Protein AF-A0A6J7ZE49-F1 (afdb_monomer_lite)

Radius of gyration: 30.43 Å; chains: 1; bounding box: 72×22×77 Å

Secondary structure (DSSP, 8-state):
------EEE-SSSEEESS-----TT----------------------PPP----------

pLDDT: mean 71.37, std 15.86, range [41.81, 91.62]

Organism: NCBI:txid329571

Sequence (60 aa):
MIQAINAIFDGKSLQLESPLNLDVGTRVRIIVETILPQKQLPKTFCQYPPVVAQPGTMKG

Foldseek 3Di:
DDDDWDWDDPVPDTHTPDDDPDDPPDDDDDDDDDPPPPPPDPPPPDDDDDDDDDDDDDDD

Structure (mmCIF, N/CA/C/O backbone):
data_AF-A0A6J7ZE49-F1
#
_entry.id   AF-A0A6J7ZE49-F1
#
loop_
_atom_site.group_PDB
_atom_site.id
_atom_site.type_symbol
_atom_site.label_atom_id
_atom_site.label_alt_id
_atom_site.label_comp_id
_atom_site.label_asym_id
_atom_site.label_entity_id
_atom_site.label_seq_id
_atom_site.pdbx_PDB_ins_code
_atom_site.Cartn_x
_atom_site.Cartn_y
_atom_site.Cartn_z
_atom_site.occupancy
_atom_site.B_iso_or_equiv
_atom_site.auth_seq_id
_atom_site.auth_comp_id
_atom_site.auth_asym_id
_atom_site.auth_atom_id
_atom_site.pdbx_PDB_model_num
ATOM 1 N N . MET A 1 1 ? -0.805 14.889 11.058 1.00 65.38 1 MET A N 1
ATOM 2 C CA . MET A 1 1 ? 0.556 14.328 10.928 1.00 65.38 1 MET A CA 1
ATOM 3 C C . MET A 1 1 ? 0.580 13.507 9.650 1.00 65.38 1 MET A C 1
ATOM 5 O O . MET A 1 1 ? -0.355 12.746 9.446 1.00 65.38 1 MET A O 1
ATOM 9 N N . ILE A 1 2 ? 1.545 13.727 8.758 1.00 69.44 2 ILE A N 1
ATOM 10 C CA . ILE A 1 2 ? 1.673 12.940 7.522 1.00 69.44 2 ILE A CA 1
ATOM 11 C C . ILE A 1 2 ? 2.654 11.810 7.824 1.00 69.44 2 ILE A C 1
ATOM 13 O O . ILE A 1 2 ? 3.773 12.085 8.250 1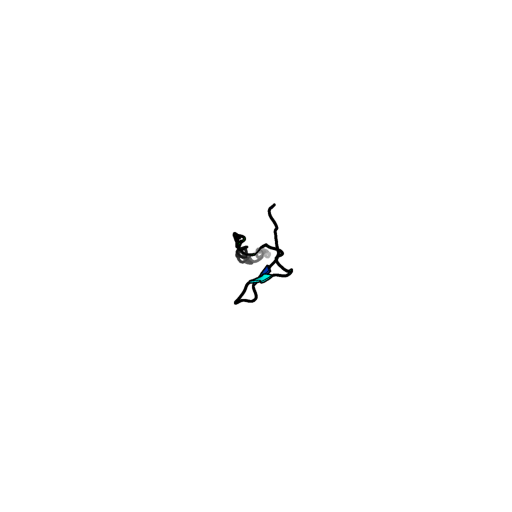.00 69.44 2 ILE A O 1
ATOM 17 N N . GLN A 1 3 ? 2.225 10.563 7.649 1.00 72.62 3 GLN A N 1
ATOM 18 C CA . GLN A 1 3 ? 3.083 9.391 7.796 1.00 72.62 3 GLN A CA 1
ATOM 19 C C . GLN A 1 3 ? 3.401 8.860 6.397 1.00 72.62 3 GLN A C 1
ATOM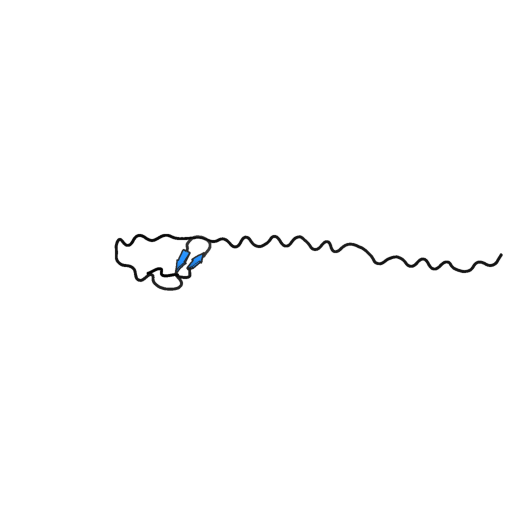 21 O O . GLN A 1 3 ? 2.491 8.524 5.641 1.00 72.62 3 GLN A O 1
ATOM 26 N N . ALA A 1 4 ? 4.684 8.843 6.042 1.00 77.62 4 ALA A N 1
ATOM 27 C CA . ALA A 1 4 ? 5.166 8.212 4.821 1.00 77.62 4 ALA A CA 1
ATOM 28 C C . ALA A 1 4 ? 5.565 6.772 5.154 1.00 77.62 4 ALA A C 1
ATOM 30 O O . ALA A 1 4 ? 6.329 6.552 6.093 1.00 77.62 4 ALA A O 1
ATOM 31 N N . ILE A 1 5 ? 5.024 5.808 4.413 1.00 82.44 5 ILE A N 1
ATOM 32 C CA . ILE A 1 5 ? 5.347 4.388 4.556 1.00 82.44 5 ILE A CA 1
ATOM 33 C C . ILE A 1 5 ? 5.779 3.858 3.198 1.00 82.44 5 ILE A C 1
ATOM 35 O O . ILE A 1 5 ? 5.147 4.139 2.178 1.00 82.44 5 ILE A O 1
ATOM 39 N N . ASN A 1 6 ? 6.864 3.093 3.211 1.00 84.25 6 ASN A N 1
ATOM 40 C CA . ASN A 1 6 ? 7.356 2.407 2.035 1.00 84.25 6 ASN A CA 1
ATOM 41 C C . ASN A 1 6 ? 6.519 1.155 1.771 1.00 84.25 6 ASN A C 1
ATOM 43 O O . ASN A 1 6 ? 6.133 0.423 2.689 1.00 84.25 6 ASN A O 1
ATOM 47 N N . ALA A 1 7 ? 6.258 0.914 0.493 1.00 87.94 7 ALA A N 1
ATOM 48 C CA . ALA A 1 7 ? 5.580 -0.274 0.023 1.00 87.94 7 ALA A CA 1
ATOM 49 C C . ALA A 1 7 ? 6.290 -0.810 -1.217 1.00 87.94 7 ALA A C 1
ATOM 51 O O . ALA A 1 7 ? 6.712 -0.038 -2.080 1.00 87.94 7 ALA A O 1
ATOM 52 N N . ILE A 1 8 ? 6.377 -2.131 -1.320 1.00 88.81 8 ILE A N 1
ATOM 53 C CA . ILE A 1 8 ? 6.891 -2.813 -2.503 1.00 88.81 8 ILE A CA 1
ATOM 54 C C . ILE A 1 8 ? 5.700 -3.268 -3.338 1.00 88.81 8 ILE A C 1
ATOM 56 O O . ILE A 1 8 ? 4.773 -3.900 -2.832 1.00 88.81 8 ILE A O 1
ATOM 60 N N . PHE A 1 9 ? 5.725 -2.957 -4.631 1.00 87.00 9 PHE A N 1
ATOM 61 C CA . PHE A 1 9 ? 4.775 -3.526 -5.576 1.00 87.00 9 PHE A CA 1
ATOM 62 C C . PHE A 1 9 ? 5.286 -4.887 -6.053 1.00 87.00 9 PHE A C 1
ATOM 64 O O . PHE A 1 9 ? 6.313 -4.964 -6.723 1.00 87.00 9 PHE A O 1
ATOM 71 N N . ASP A 1 10 ? 4.567 -5.957 -5.721 1.00 88.69 10 ASP A N 1
ATOM 72 C CA . ASP A 1 10 ? 4.940 -7.337 -6.075 1.00 88.69 10 ASP A CA 1
ATOM 73 C C . ASP A 1 10 ? 4.475 -7.758 -7.487 1.00 88.69 10 ASP A C 1
ATOM 75 O O . ASP A 1 10 ? 4.622 -8.913 -7.884 1.00 88.69 10 ASP A O 1
ATOM 79 N N . GLY A 1 11 ? 3.905 -6.824 -8.259 1.00 88.19 11 GLY A N 1
ATOM 80 C CA . GLY A 1 11 ? 3.289 -7.081 -9.564 1.00 88.19 11 GLY A CA 1
ATOM 81 C C . GLY A 1 11 ? 1.767 -7.254 -9.512 1.00 88.19 11 GLY A C 1
ATOM 82 O O . GLY A 1 11 ? 1.118 -7.213 -10.557 1.00 88.19 11 GLY A O 1
ATOM 83 N N . LYS A 1 12 ? 1.179 -7.402 -8.319 1.00 91.62 12 LYS A N 1
ATOM 84 C CA . LYS A 1 12 ? -0.269 -7.564 -8.116 1.00 91.62 12 LYS A CA 1
ATOM 85 C C . LYS A 1 12 ? -0.815 -6.667 -7.003 1.00 91.62 12 LYS A C 1
ATOM 87 O O . LYS A 1 12 ? -1.905 -6.116 -7.144 1.00 91.62 12 LYS A O 1
ATOM 92 N N . SER A 1 13 ? -0.069 -6.517 -5.918 1.00 89.31 13 SER A N 1
ATOM 93 C CA . SER A 1 13 ? -0.429 -5.807 -4.693 1.00 89.31 13 SER A CA 1
ATOM 94 C C . SER A 1 13 ? 0.711 -4.920 -4.195 1.00 89.31 13 SER A C 1
ATOM 96 O O . SER A 1 13 ? 1.889 -5.178 -4.439 1.00 89.31 13 SER A O 1
ATOM 98 N N . LEU A 1 14 ? 0.345 -3.856 -3.475 1.00 88.50 14 LEU A N 1
ATOM 99 C CA . LEU A 1 14 ? 1.282 -3.072 -2.673 1.00 88.50 14 LEU A CA 1
ATOM 100 C C . LEU A 1 14 ? 1.423 -3.731 -1.300 1.00 88.50 14 LEU A C 1
ATOM 102 O O . LEU A 1 14 ? 0.472 -3.755 -0.520 1.00 88.50 14 LEU A O 1
ATOM 106 N N . GLN A 1 15 ? 2.608 -4.260 -1.023 1.00 90.31 15 GLN A N 1
ATOM 107 C CA . GLN A 1 15 ? 2.986 -4.841 0.260 1.00 90.31 15 GLN A CA 1
ATOM 108 C C . GLN A 1 15 ? 3.639 -3.750 1.102 1.00 90.31 15 GLN A C 1
ATOM 110 O O . GLN A 1 15 ? 4.668 -3.203 0.709 1.00 90.31 15 GLN A O 1
ATOM 115 N N . LEU A 1 16 ? 3.051 -3.413 2.245 1.00 89.56 16 LEU A N 1
ATOM 116 C CA . LEU A 1 16 ? 3.669 -2.464 3.168 1.00 89.56 16 LEU A CA 1
ATOM 117 C C . LEU A 1 16 ? 4.888 -3.120 3.825 1.00 89.56 16 LEU A C 1
ATOM 119 O O . LEU A 1 16 ? 4.788 -4.237 4.327 1.00 89.56 16 LEU A O 1
ATOM 123 N N . GLU A 1 17 ? 6.019 -2.418 3.870 1.00 88.69 17 GLU A N 1
ATOM 124 C CA . GLU A 1 17 ? 7.216 -2.925 4.561 1.00 88.69 17 GLU A CA 1
ATOM 125 C C . GLU A 1 17 ? 7.066 -2.883 6.090 1.00 88.69 17 GLU A C 1
ATOM 127 O O . GLU A 1 17 ? 7.778 -3.572 6.818 1.00 88.69 17 GLU A O 1
ATOM 132 N N . SER A 1 18 ? 6.129 -2.074 6.589 1.00 85.00 18 SER A N 1
ATOM 133 C CA . SER A 1 18 ? 5.803 -1.972 8.010 1.00 85.00 18 SER A CA 1
ATOM 134 C C . SER A 1 18 ? 4.295 -1.810 8.232 1.00 85.00 18 SER A C 1
ATOM 136 O O . SER A 1 18 ? 3.594 -1.299 7.353 1.00 85.00 18 SER A O 1
ATOM 138 N N . PRO A 1 19 ? 3.763 -2.242 9.392 1.00 82.81 19 PRO A N 1
ATOM 139 C CA . PRO A 1 19 ? 2.343 -2.111 9.695 1.00 82.81 19 PRO A CA 1
ATOM 140 C C . PRO A 1 19 ? 1.883 -0.649 9.710 1.00 82.81 19 PRO A C 1
ATOM 142 O O . PRO A 1 19 ? 2.487 0.203 10.364 1.00 82.81 19 PRO A O 1
ATOM 145 N N . LEU A 1 20 ? 0.764 -0.376 9.038 1.00 82.94 20 LEU A N 1
ATOM 146 C CA . LEU A 1 20 ? 0.079 0.911 9.116 1.00 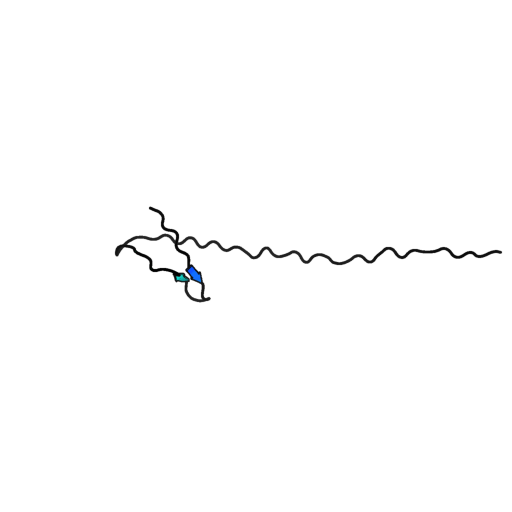82.94 20 LEU A CA 1
ATOM 147 C C . LEU A 1 20 ? -0.645 0.993 10.468 1.00 82.94 20 LEU A C 1
ATOM 149 O O . LEU A 1 20 ? -1.620 0.277 10.694 1.00 82.94 20 LEU A O 1
ATOM 153 N N . ASN A 1 21 ? -0.179 1.851 11.372 1.00 82.62 21 ASN A N 1
ATOM 154 C CA . ASN A 1 21 ? -0.852 2.072 12.651 1.00 82.62 21 ASN A CA 1
ATOM 155 C C . ASN A 1 21 ? -1.874 3.208 12.514 1.00 82.62 21 ASN A C 1
ATOM 157 O O . ASN A 1 21 ? -1.558 4.361 12.809 1.00 82.62 21 ASN A O 1
ATOM 161 N N . LEU A 1 22 ? -3.066 2.889 12.006 1.00 86.00 22 LEU A N 1
ATOM 162 C CA . LEU A 1 22 ? -4.168 3.837 11.842 1.00 86.00 22 LEU A CA 1
ATOM 163 C C . LEU A 1 22 ? -5.427 3.341 12.549 1.00 86.00 22 LEU A C 1
ATOM 165 O O . LEU A 1 22 ? -5.738 2.150 12.519 1.00 86.00 22 LEU A O 1
ATOM 169 N N . ASP A 1 23 ? -6.195 4.277 13.101 1.00 89.50 23 ASP A N 1
ATOM 170 C CA . ASP A 1 23 ? -7.494 3.974 13.688 1.00 89.50 23 ASP A CA 1
ATOM 171 C C . ASP A 1 23 ? -8.497 3.524 12.619 1.00 89.50 23 ASP A C 1
ATOM 173 O O . ASP A 1 23 ? -8.476 3.976 11.464 1.00 89.50 23 ASP A O 1
ATOM 177 N N . VAL A 1 24 ? -9.429 2.658 13.014 1.00 91.25 24 VAL A N 1
ATOM 178 C CA . VAL A 1 24 ? -10.498 2.178 12.131 1.00 91.25 24 VAL A CA 1
ATOM 179 C C . VAL A 1 24 ? -11.321 3.363 11.613 1.00 91.25 24 VAL A C 1
ATOM 181 O O . VAL A 1 24 ? -11.759 4.218 12.376 1.00 91.25 24 VAL A O 1
ATOM 184 N N . GLY A 1 25 ? -11.544 3.409 10.296 1.00 91.50 25 GLY A N 1
ATOM 185 C CA . GLY A 1 25 ? -12.279 4.497 9.637 1.00 91.50 25 GLY A CA 1
ATOM 186 C C . GLY A 1 25 ? -11.413 5.686 9.207 1.00 91.50 25 GLY A C 1
ATOM 187 O O . GLY A 1 25 ? -11.925 6.615 8.578 1.00 91.50 25 GLY A O 1
ATOM 188 N N . THR A 1 26 ? -10.104 5.652 9.476 1.00 88.69 26 THR A N 1
ATOM 189 C CA . THR A 1 26 ? -9.168 6.671 8.988 1.00 88.69 26 THR A CA 1
ATOM 190 C C . THR A 1 26 ? -9.136 6.693 7.459 1.00 88.69 26 THR A C 1
ATOM 192 O O . THR A 1 26 ? -8.879 5.682 6.805 1.00 88.69 26 THR A O 1
ATOM 195 N N . ARG A 1 27 ? -9.373 7.869 6.863 1.00 88.00 27 ARG A N 1
ATOM 196 C CA . ARG A 1 27 ? -9.231 8.071 5.415 1.00 88.00 27 ARG A CA 1
ATOM 197 C C . ARG A 1 27 ? -7.766 8.277 5.058 1.00 88.00 27 ARG A C 1
ATOM 199 O O . ARG A 1 27 ? -7.118 9.177 5.586 1.00 88.00 27 ARG A O 1
ATOM 206 N N . VAL A 1 28 ? -7.281 7.488 4.106 1.00 84.06 28 VAL A N 1
ATOM 207 C CA . VAL A 1 28 ? -5.916 7.580 3.580 1.00 84.06 28 VAL A CA 1
ATOM 208 C C . VAL A 1 28 ? -5.917 8.035 2.126 1.00 84.06 28 VAL A C 1
ATOM 210 O O . VAL A 1 28 ? -6.851 7.760 1.374 1.00 84.06 28 VAL A O 1
ATOM 213 N N . ARG A 1 29 ? -4.850 8.728 1.723 1.00 84.56 29 ARG A N 1
ATOM 214 C CA . ARG A 1 29 ? -4.582 9.103 0.332 1.00 84.56 29 ARG A CA 1
ATOM 215 C C . ARG A 1 29 ? -3.279 8.442 -0.096 1.00 84.56 29 ARG A C 1
ATOM 217 O O . ARG A 1 29 ? -2.256 8.661 0.542 1.00 84.56 29 ARG A O 1
ATOM 224 N N . ILE A 1 30 ? -3.326 7.665 -1.173 1.00 82.12 30 ILE A N 1
ATOM 225 C CA . ILE A 1 30 ? -2.150 7.013 -1.757 1.00 82.12 30 ILE A CA 1
ATOM 226 C C . ILE A 1 30 ? -1.661 7.876 -2.920 1.00 82.12 30 ILE A C 1
ATOM 228 O O . ILE A 1 30 ? -2.460 8.291 -3.762 1.00 82.12 30 ILE A O 1
ATOM 232 N N . ILE A 1 31 ? -0.361 8.163 -2.954 1.00 79.81 31 ILE A N 1
ATOM 233 C CA . ILE A 1 31 ? 0.302 8.852 -4.064 1.00 79.81 31 ILE A CA 1
ATOM 234 C C . ILE A 1 31 ? 1.241 7.834 -4.706 1.00 79.81 31 ILE A C 1
ATOM 236 O O . ILE A 1 31 ? 2.122 7.305 -4.037 1.00 79.81 31 ILE A O 1
ATOM 240 N N . VAL A 1 32 ? 1.017 7.529 -5.984 1.00 77.94 32 VAL A N 1
ATOM 241 C CA . VAL A 1 32 ? 1.863 6.611 -6.753 1.00 77.94 32 VAL A CA 1
ATOM 242 C C . VAL A 1 32 ? 2.723 7.446 -7.686 1.00 77.94 32 VAL A C 1
ATOM 244 O O . VAL A 1 32 ? 2.222 8.004 -8.661 1.00 77.94 32 VAL A O 1
ATOM 247 N N . GLU A 1 33 ? 4.012 7.540 -7.380 1.00 73.94 33 GLU A N 1
ATOM 248 C CA . GLU A 1 33 ? 4.989 8.202 -8.239 1.00 73.94 33 GLU A CA 1
ATOM 249 C C . GLU A 1 33 ? 5.757 7.144 -9.028 1.00 73.94 33 GLU A C 1
ATOM 251 O O . GLU A 1 33 ? 6.508 6.342 -8.476 1.00 73.94 33 GLU A O 1
ATOM 256 N N . THR A 1 34 ? 5.555 7.115 -10.343 1.00 70.38 34 THR A N 1
ATOM 257 C CA . THR A 1 34 ? 6.338 6.256 -11.230 1.00 70.38 34 THR A CA 1
ATOM 258 C C . THR A 1 34 ? 7.567 7.016 -11.698 1.00 70.38 34 THR A C 1
ATOM 260 O O . THR A 1 34 ? 7.448 7.995 -12.438 1.00 70.38 34 THR A O 1
ATOM 263 N N . ILE A 1 35 ? 8.755 6.536 -11.338 1.00 67.19 35 ILE A N 1
ATOM 264 C CA . ILE A 1 35 ? 9.985 6.973 -11.994 1.00 67.19 35 ILE A CA 1
ATOM 265 C C . ILE A 1 35 ? 10.003 6.254 -13.341 1.00 67.19 35 ILE A C 1
ATOM 267 O O . ILE A 1 35 ? 10.371 5.082 -13.419 1.00 67.19 35 ILE A O 1
ATOM 271 N N . LEU A 1 36 ? 9.519 6.911 -14.399 1.00 68.06 36 LEU A N 1
ATOM 272 C CA . LEU A 1 36 ? 9.664 6.365 -15.745 1.00 68.06 36 LEU A CA 1
ATOM 273 C C . LEU A 1 36 ? 11.168 6.116 -15.940 1.00 68.06 36 LEU A C 1
ATOM 275 O O . LEU A 1 36 ? 11.936 7.070 -15.761 1.00 68.06 36 LEU A O 1
ATOM 279 N N . PRO A 1 37 ? 11.624 4.888 -16.254 1.00 63.38 37 PRO A N 1
ATOM 280 C CA . PRO A 1 37 ? 13.028 4.684 -16.554 1.00 63.38 37 PRO A CA 1
ATOM 281 C C . PRO A 1 37 ? 13.355 5.646 -17.687 1.00 63.38 37 PRO A C 1
ATOM 283 O O . PRO A 1 37 ? 12.726 5.589 -18.749 1.00 63.38 37 PRO A O 1
ATOM 286 N N . GLN A 1 38 ? 14.264 6.593 -17.431 1.00 59.34 38 GLN A N 1
ATOM 287 C CA . GLN A 1 38 ? 14.713 7.502 -18.472 1.00 59.34 38 GLN A CA 1
ATOM 288 C C . GLN A 1 38 ? 15.171 6.614 -19.615 1.00 59.34 38 GLN A C 1
ATOM 290 O O . GLN A 1 38 ? 16.084 5.803 -19.450 1.00 59.34 38 GLN A O 1
ATOM 295 N N . LYS A 1 39 ? 14.465 6.707 -20.742 1.00 57.16 39 LYS A N 1
ATOM 296 C CA . LYS A 1 39 ? 14.787 5.977 -21.957 1.00 57.16 39 LYS A CA 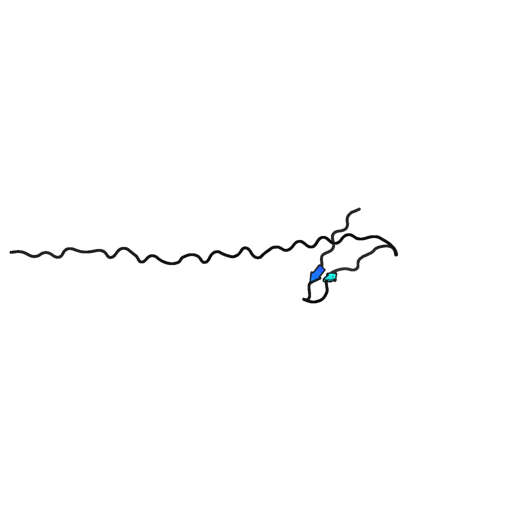1
ATOM 297 C C . LYS A 1 39 ? 16.196 6.428 -22.311 1.00 57.16 39 LYS A C 1
ATOM 299 O O . LYS A 1 39 ? 16.367 7.536 -22.813 1.00 57.16 39 LYS A O 1
ATOM 304 N N . GLN A 1 40 ? 17.203 5.636 -21.943 1.00 61.28 40 GLN A N 1
ATOM 305 C CA . GLN A 1 40 ? 18.577 5.922 -22.312 1.00 61.28 40 GLN A CA 1
ATOM 306 C C . GLN A 1 40 ? 18.568 5.942 -23.836 1.00 61.28 40 GLN A C 1
ATOM 308 O O . GLN A 1 40 ? 18.383 4.905 -24.475 1.00 61.28 40 GLN A O 1
ATOM 313 N N . LEU A 1 41 ? 18.648 7.144 -24.412 1.00 61.78 41 LEU A N 1
ATOM 314 C CA . LEU A 1 41 ? 18.863 7.313 -25.839 1.00 61.78 41 LEU A CA 1
ATOM 315 C C . LEU A 1 41 ? 20.082 6.450 -26.176 1.00 61.78 41 LEU A C 1
ATOM 317 O O . LEU A 1 41 ? 21.109 6.598 -25.502 1.00 61.78 41 LEU A O 1
ATOM 321 N N . PRO A 1 42 ? 19.978 5.516 -27.140 1.00 57.31 42 PRO A N 1
ATOM 322 C CA . PRO A 1 42 ? 21.121 4.713 -27.529 1.00 57.31 42 PRO A CA 1
ATOM 323 C C . PRO A 1 42 ? 22.241 5.684 -27.885 1.00 57.31 42 PRO A C 1
ATOM 325 O O . PRO A 1 42 ? 22.060 6.528 -28.764 1.00 57.31 42 PRO A O 1
ATOM 328 N N . LYS A 1 43 ? 23.373 5.616 -27.174 1.00 62.56 43 LYS A N 1
ATOM 329 C CA . LYS A 1 43 ? 24.577 6.337 -27.590 1.00 62.56 43 LYS A CA 1
ATOM 330 C C . LYS A 1 43 ? 24.843 5.889 -29.021 1.00 62.56 43 LYS A C 1
ATOM 332 O O . LYS A 1 43 ? 25.163 4.722 -29.236 1.00 62.56 43 LYS A O 1
ATOM 337 N N . THR A 1 44 ? 24.666 6.784 -29.989 1.00 59.69 44 THR A N 1
ATOM 338 C CA . THR A 1 44 ? 25.092 6.584 -31.372 1.00 59.69 44 THR A CA 1
ATOM 339 C C . THR A 1 44 ? 26.605 6.409 -31.363 1.00 59.69 44 THR A C 1
ATOM 341 O O . THR A 1 44 ? 27.366 7.363 -31.476 1.00 59.69 44 THR A O 1
ATOM 344 N N . PHE A 1 45 ? 27.048 5.172 -31.166 1.00 57.72 45 PHE A N 1
ATOM 345 C CA . PHE A 1 45 ? 28.407 4.737 -31.429 1.00 57.72 45 PHE A CA 1
ATOM 346 C C . PHE A 1 45 ? 28.519 4.536 -32.933 1.00 57.72 45 PHE A C 1
ATOM 348 O O . PHE A 1 45 ? 28.330 3.431 -33.423 1.00 57.72 45 PHE A O 1
ATOM 355 N N . CYS A 1 46 ? 28.760 5.616 -33.669 1.00 56.66 46 CYS A N 1
ATOM 356 C CA . CYS A 1 46 ? 29.227 5.561 -35.050 1.00 56.66 46 CYS A CA 1
ATOM 357 C C . CYS A 1 46 ? 29.880 6.896 -35.411 1.00 56.66 46 CYS A C 1
ATOM 359 O O . CYS A 1 46 ? 29.178 7.868 -35.662 1.00 56.66 46 CYS A O 1
ATOM 361 N N . GLN A 1 47 ? 31.210 6.916 -35.497 1.00 49.16 47 GLN A N 1
ATOM 362 C CA . GLN A 1 47 ? 31.900 7.350 -36.714 1.00 49.16 47 GLN A CA 1
ATOM 363 C C . GLN A 1 47 ? 33.375 6.937 -36.631 1.00 49.16 47 GLN A C 1
ATOM 365 O O . GLN A 1 47 ? 34.077 7.233 -35.669 1.00 49.16 47 GLN A O 1
ATOM 370 N N . TYR A 1 48 ? 33.784 6.151 -37.626 1.00 58.06 48 TYR A N 1
ATOM 371 C CA . TYR A 1 48 ? 35.119 5.594 -37.830 1.00 58.06 48 TYR A CA 1
ATOM 372 C C . TYR A 1 48 ? 36.215 6.680 -37.800 1.00 58.06 48 TYR A C 1
ATOM 374 O O . TYR A 1 48 ? 35.934 7.825 -38.162 1.00 58.06 48 TYR A O 1
ATOM 382 N N . PRO A 1 49 ? 37.464 6.352 -37.410 1.00 46.56 49 PRO A N 1
ATOM 383 C CA . PRO A 1 49 ? 38.562 7.314 -37.459 1.00 46.56 49 PRO A CA 1
ATOM 384 C C . PRO A 1 49 ? 38.850 7.748 -38.909 1.00 46.56 49 PRO A C 1
ATOM 386 O O . PRO A 1 49 ? 38.643 6.956 -39.835 1.00 46.56 49 PRO A O 1
ATOM 389 N N . PRO A 1 50 ? 39.335 8.985 -39.133 1.00 52.16 50 PRO A N 1
ATOM 390 C CA . PRO A 1 50 ? 39.693 9.451 -40.467 1.00 52.16 50 PRO A CA 1
ATOM 391 C C . PRO A 1 50 ? 40.806 8.569 -41.047 1.00 52.16 50 PRO A C 1
ATOM 393 O O . PRO A 1 50 ? 41.864 8.398 -40.442 1.00 52.16 50 PRO A O 1
ATOM 396 N N . VAL A 1 51 ? 40.559 8.003 -42.231 1.00 54.41 51 VAL A N 1
ATOM 397 C CA . VAL A 1 51 ? 41.577 7.309 -43.027 1.00 54.41 51 VAL A CA 1
ATOM 398 C C . VAL A 1 51 ? 42.650 8.330 -43.403 1.00 54.41 51 VAL A C 1
ATOM 400 O O . VAL A 1 51 ? 42.385 9.281 -44.136 1.00 54.41 51 VAL A O 1
ATOM 403 N N . VAL A 1 52 ? 43.864 8.145 -42.886 1.00 49.97 52 VAL A N 1
ATOM 404 C CA . VAL A 1 52 ? 45.040 8.924 -43.284 1.00 49.97 52 VAL A CA 1
ATOM 405 C C . VAL A 1 52 ? 45.412 8.508 -44.706 1.00 49.97 52 VAL A C 1
ATOM 407 O O . VAL A 1 52 ? 45.959 7.428 -44.916 1.00 49.97 52 VAL A O 1
ATOM 410 N N . ALA A 1 53 ? 45.126 9.355 -45.693 1.00 53.72 53 ALA A N 1
ATOM 411 C CA . ALA A 1 53 ? 45.733 9.224 -47.010 1.00 53.72 53 ALA A CA 1
ATOM 412 C C . ALA A 1 53 ? 47.189 9.709 -46.915 1.00 53.72 53 ALA A C 1
ATOM 414 O O . ALA A 1 53 ? 47.436 10.903 -46.765 1.00 53.72 53 ALA A O 1
ATOM 415 N N . GLN A 1 54 ? 48.155 8.791 -46.973 1.00 57.41 54 GLN A N 1
ATOM 416 C CA . GLN A 1 54 ? 49.546 9.131 -47.276 1.00 57.41 54 GLN A CA 1
ATOM 417 C C . GLN A 1 54 ? 49.691 9.180 -48.804 1.00 57.41 54 GLN A C 1
ATOM 419 O O . GLN A 1 54 ? 49.538 8.137 -49.444 1.00 57.41 54 GLN A O 1
ATOM 424 N N . PRO A 1 55 ? 49.975 10.337 -49.429 1.00 47.25 55 PRO A N 1
ATOM 425 C CA . PRO A 1 55 ? 50.378 10.348 -50.822 1.00 47.25 55 PRO A CA 1
ATOM 426 C C . PRO A 1 55 ? 51.827 9.869 -50.912 1.00 47.25 55 PRO A C 1
ATOM 428 O O . PRO A 1 55 ? 52.764 10.559 -50.507 1.00 47.25 55 PRO A O 1
ATOM 431 N N . GLY A 1 56 ? 51.982 8.649 -51.422 1.00 50.00 56 GLY A N 1
ATOM 432 C CA . GLY A 1 56 ? 53.259 8.089 -51.828 1.00 50.00 56 GLY A CA 1
ATOM 433 C C . GLY A 1 56 ? 53.888 8.896 -52.962 1.00 50.00 56 GLY A C 1
ATOM 434 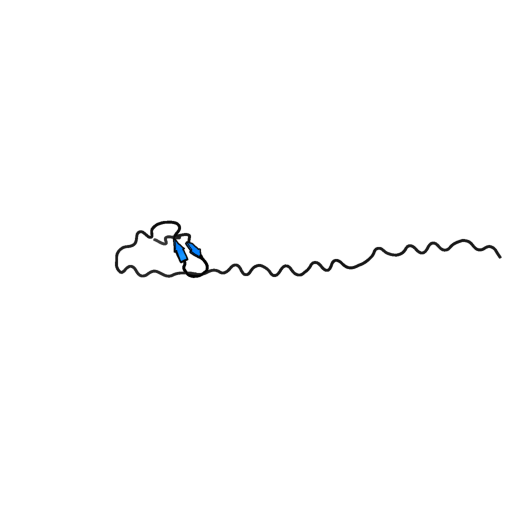O O . GLY A 1 56 ? 53.223 9.367 -53.884 1.00 50.00 56 GLY A O 1
ATOM 435 N N . THR A 1 57 ? 55.200 9.040 -52.861 1.00 50.12 57 THR A N 1
ATOM 436 C CA . THR A 1 57 ? 56.133 9.535 -53.866 1.00 50.12 57 THR A CA 1
ATOM 437 C C . THR A 1 57 ? 55.945 8.816 -55.204 1.00 50.12 57 THR A C 1
ATOM 439 O O . THR A 1 57 ? 55.991 7.589 -55.255 1.00 50.12 57 THR A O 1
ATOM 442 N N . MET A 1 58 ? 55.861 9.561 -56.307 1.00 41.81 58 MET A N 1
ATOM 443 C CA . MET A 1 58 ? 56.225 9.031 -57.621 1.00 41.81 58 MET A CA 1
ATOM 444 C C . MET A 1 58 ? 57.080 10.065 -58.356 1.00 41.81 58 MET A C 1
ATOM 446 O O . MET A 1 58 ? 56.624 11.162 -58.667 1.00 41.81 58 MET A O 1
ATOM 450 N N . LYS A 1 59 ? 58.355 9.714 -58.556 1.00 42.75 59 LYS A N 1
ATOM 451 C CA . LYS A 1 59 ? 59.258 10.391 -59.485 1.00 42.75 59 LYS A CA 1
ATOM 452 C C . LYS A 1 59 ? 58.863 10.013 -60.913 1.00 42.75 59 LYS A C 1
ATOM 454 O O . LYS A 1 59 ? 58.717 8.825 -61.194 1.00 42.75 59 LYS A O 1
ATOM 459 N N . GLY A 1 60 ? 58.782 11.014 -61.781 1.00 45.06 60 GLY A N 1
ATOM 460 C CA . GLY A 1 60 ? 5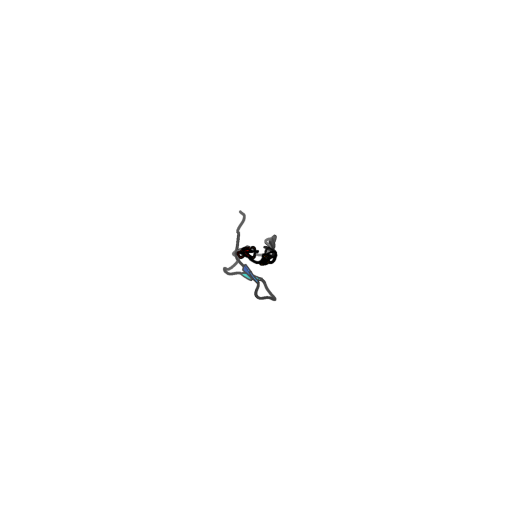8.786 10.910 -63.237 1.00 45.06 60 GLY A CA 1
ATOM 461 C C . GLY A 1 60 ? 59.480 12.139 -63.786 1.00 45.06 60 GLY A C 1
ATOM 462 O O . GLY A 1 60 ? 59.054 13.241 -63.377 1.00 45.06 60 GLY A O 1
#